Protein AF-A0A5Q0H2G3-F1 (afdb_monomer_lite)

Sequence (150 aa):
MLCAYLRMPYTLPGDPPADNADEPTRTRHDHRVQEREVRLTAQHILTTHLHPGPNPDHPVKTYWPDTDLNLTGATLIDLDLDHCQPHHARFDRATFTVDAYCGGAITQHPVETSNWPTGWRATDDHQPVDGREGTWHRLVEIEVALVDSP

Secondary structure (DSSP, 8-state):
-HHHHHTS------SPPPTT--HHHHHHHHHHHHHHHHHHHHHHHHHHHH---S-TTS--TT--TT--EE-TT-EESSEE-TT---SSEE-TT-EESS-EE-TT-EEES--TT--PPTTEEEEEEEE--TT--S-EEEEEE---------

Foldseek 3Di:
DLLVLQLPDADAQDDQDPPPDDPVVNVVSVVNVVVVVVNVVSLVLVLVQQAQDPDLVRGDPSHDPAAEAANANGAAEARENANGEHAAHAHHNYHYPDDHHQHFYKYFPYDPRRPDPPQKDWDPDWDDRPPDDHTMTGIDGPPPPPPPDD

Organism: Saccharothrix syringae (NCBI:txid103733)

Structure (mmCIF, N/CA/C/O backbone):
data_AF-A0A5Q0H2G3-F1
#
_entry.id   AF-A0A5Q0H2G3-F1
#
loop_
_atom_site.group_PDB
_atom_site.id
_atom_site.type_symbol
_atom_site.label_atom_id
_atom_site.label_alt_id
_atom_site.label_comp_id
_atom_site.label_asym_id
_atom_site.label_entity_id
_atom_site.label_seq_id
_atom_site.pdbx_PDB_ins_code
_atom_site.Cartn_x
_atom_site.Cartn_y
_atom_site.Cartn_z
_atom_site.occupancy
_atom_site.B_iso_or_equiv
_atom_site.auth_seq_id
_atom_site.auth_comp_id
_atom_site.auth_asym_id
_atom_site.auth_atom_id
_atom_site.pdbx_PDB_model_num
ATOM 1 N N . MET A 1 1 ? -8.255 9.643 -3.889 1.00 79.88 1 MET A N 1
ATOM 2 C CA . MET A 1 1 ? -7.435 9.880 -5.106 1.00 79.88 1 MET A CA 1
ATOM 3 C C . MET A 1 1 ? -6.207 8.970 -5.177 1.00 79.88 1 MET A C 1
ATOM 5 O O . MET A 1 1 ? -6.044 8.323 -6.202 1.00 79.88 1 MET A O 1
ATOM 9 N N . LEU A 1 2 ? -5.399 8.840 -4.113 1.00 94.88 2 LEU A N 1
ATOM 10 C CA . LEU A 1 2 ? -4.197 7.978 -4.091 1.00 94.88 2 LEU A CA 1
ATOM 11 C C . LEU A 1 2 ? -4.475 6.516 -4.478 1.00 94.88 2 LEU A C 1
ATOM 13 O O . LEU A 1 2 ? -3.804 5.977 -5.350 1.00 94.88 2 LEU A O 1
ATOM 17 N N . CYS A 1 3 ? -5.537 5.910 -3.940 1.00 96.19 3 CYS A N 1
ATOM 18 C CA . CYS A 1 3 ? -5.933 4.550 -4.315 1.00 96.19 3 CYS A CA 1
ATOM 19 C C . CYS A 1 3 ? -6.233 4.409 -5.818 1.00 96.19 3 CYS A C 1
ATOM 21 O O . CYS A 1 3 ? -5.922 3.393 -6.421 1.00 96.19 3 CYS A O 1
ATOM 23 N N . ALA A 1 4 ? -6.830 5.421 -6.459 1.00 96.50 4 ALA A N 1
ATOM 24 C CA . ALA A 1 4 ? -7.093 5.374 -7.899 1.00 96.50 4 ALA A CA 1
ATOM 25 C C . ALA A 1 4 ? -5.795 5.440 -8.717 1.00 96.50 4 ALA A C 1
ATOM 27 O O . ALA A 1 4 ? -5.666 4.709 -9.693 1.00 96.50 4 ALA A O 1
ATOM 28 N N . TYR A 1 5 ? -4.833 6.259 -8.281 1.00 97.81 5 TYR A N 1
ATOM 29 C CA . TYR A 1 5 ? -3.499 6.321 -8.875 1.00 97.81 5 TYR A CA 1
ATOM 30 C C . TYR A 1 5 ? -2.761 4.979 -8.752 1.00 97.81 5 TYR A C 1
ATOM 32 O O . TYR A 1 5 ? -2.319 4.430 -9.758 1.00 97.81 5 TYR A O 1
ATOM 40 N N . LEU A 1 6 ? -2.727 4.387 -7.553 1.00 97.62 6 LEU A N 1
ATOM 41 C CA . LEU A 1 6 ? -2.053 3.106 -7.297 1.00 97.62 6 LEU A CA 1
ATOM 42 C C . LEU A 1 6 ? -2.665 1.926 -8.072 1.00 97.62 6 LEU A C 1
ATOM 44 O O . LEU A 1 6 ? -1.952 0.978 -8.408 1.00 97.62 6 LEU A O 1
ATOM 48 N N . ARG A 1 7 ? -3.957 2.002 -8.412 1.00 97.12 7 ARG A N 1
ATOM 49 C CA . ARG A 1 7 ? -4.654 1.014 -9.252 1.00 97.12 7 ARG A CA 1
ATOM 50 C C . ARG A 1 7 ? -4.364 1.139 -10.749 1.00 97.12 7 ARG A C 1
ATOM 52 O O . ARG A 1 7 ? -4.794 0.272 -11.508 1.00 97.12 7 ARG A O 1
ATOM 59 N N . MET A 1 8 ? -3.684 2.193 -11.208 1.00 97.25 8 MET A N 1
ATOM 60 C CA . MET A 1 8 ? -3.288 2.267 -12.617 1.00 97.25 8 MET A CA 1
ATOM 61 C C . MET A 1 8 ? -2.294 1.143 -12.956 1.00 97.25 8 MET A C 1
ATOM 63 O O . MET A 1 8 ? -1.503 0.766 -12.087 1.00 97.25 8 MET A O 1
ATOM 67 N N . PRO A 1 9 ? -2.314 0.598 -14.189 1.00 94.88 9 PRO A N 1
ATOM 68 C CA . PRO A 1 9 ? -1.354 -0.415 -14.605 1.00 94.88 9 PRO A CA 1
ATOM 69 C C . PRO A 1 9 ? 0.077 0.069 -14.401 1.00 94.88 9 PRO A C 1
ATOM 71 O O . PRO A 1 9 ? 0.423 1.188 -14.778 1.00 94.88 9 PRO A O 1
ATOM 74 N N . TYR A 1 10 ? 0.908 -0.787 -13.822 1.00 95.81 10 TYR A N 1
ATOM 75 C CA . TYR A 1 10 ? 2.285 -0.453 -13.509 1.00 95.81 10 TYR A CA 1
ATOM 76 C C . TYR A 1 10 ? 3.196 -1.641 -13.778 1.00 95.81 10 TYR A C 1
ATOM 78 O O . TYR A 1 10 ? 2.880 -2.783 -13.449 1.00 95.81 10 TYR A O 1
ATOM 86 N N . THR A 1 11 ? 4.333 -1.356 -14.404 1.00 93.62 11 THR A N 1
ATOM 87 C CA . THR A 1 11 ? 5.400 -2.323 -14.644 1.00 93.62 11 THR A CA 1
ATOM 88 C C . THR A 1 11 ? 6.596 -1.891 -13.820 1.00 93.62 11 THR A C 1
ATOM 90 O O . THR A 1 11 ? 7.095 -0.782 -14.012 1.00 93.62 11 THR A O 1
ATOM 93 N N . LEU A 1 12 ? 7.048 -2.772 -12.930 1.00 92.69 12 LEU A N 1
ATOM 94 C CA . LEU A 1 12 ? 8.251 -2.552 -12.138 1.00 92.69 12 LEU A CA 1
ATOM 95 C C . LEU A 1 12 ? 9.449 -2.223 -13.046 1.00 92.69 12 LEU A C 1
ATOM 97 O O . LEU A 1 12 ? 9.552 -2.781 -14.149 1.00 92.69 12 LEU A O 1
ATOM 101 N N . PRO A 1 13 ? 10.370 -1.346 -12.610 1.00 93.50 13 PRO A N 1
ATOM 102 C CA . PRO A 1 13 ? 11.691 -1.318 -13.211 1.00 93.50 13 PRO A CA 1
ATOM 103 C C . PRO A 1 13 ? 12.323 -2.704 -13.018 1.00 93.50 13 PRO A C 1
ATOM 105 O O . PRO A 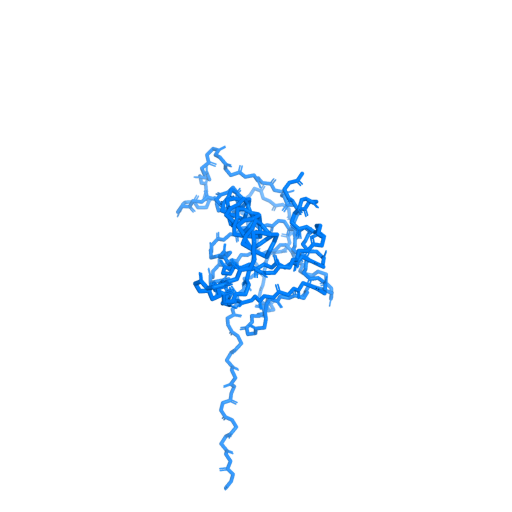1 13 ? 12.239 -3.285 -11.938 1.00 93.50 13 PRO A O 1
ATOM 108 N N . GLY A 1 14 ? 12.865 -3.260 -14.100 1.00 90.56 14 GLY A N 1
ATOM 109 C CA . GLY A 1 14 ? 13.688 -4.465 -14.027 1.00 90.56 14 GLY A CA 1
ATOM 110 C C . GLY A 1 14 ? 15.115 -4.102 -13.633 1.00 90.56 14 GLY A C 1
ATOM 111 O O . GLY A 1 14 ? 15.356 -3.027 -13.085 1.00 90.56 14 GLY A O 1
ATOM 112 N N . ASP A 1 15 ? 16.061 -4.970 -13.974 1.00 93.38 15 ASP A N 1
ATOM 113 C CA . ASP A 1 15 ? 17.476 -4.652 -13.810 1.00 93.38 15 ASP A CA 1
ATOM 114 C C . ASP A 1 15 ? 17.872 -3.417 -14.639 1.00 93.38 15 ASP A C 1
ATOM 116 O O . ASP A 1 15 ? 17.305 -3.189 -15.722 1.00 93.38 15 ASP A O 1
ATOM 120 N N . PRO A 1 16 ? 18.863 -2.637 -14.165 1.00 93.69 16 PRO A N 1
ATOM 121 C CA . PRO A 1 16 ? 19.431 -1.551 -14.940 1.00 93.69 16 PRO A CA 1
ATOM 122 C C . PRO A 1 16 ? 19.840 -2.033 -16.337 1.00 93.69 16 PRO A C 1
ATOM 124 O O . PRO A 1 16 ? 20.401 -3.126 -16.479 1.00 93.69 16 PRO A O 1
ATOM 127 N N . PRO A 1 17 ? 19.576 -1.239 -17.386 1.00 94.62 17 PRO A N 1
ATOM 128 C CA . PRO A 1 17 ? 20.000 -1.595 -18.727 1.00 94.62 17 PRO A CA 1
ATOM 129 C C . PRO A 1 17 ? 21.528 -1.686 -18.780 1.00 94.62 17 PRO A C 1
ATOM 131 O O . PRO A 1 17 ? 22.225 -0.936 -18.099 1.00 94.62 17 PRO A O 1
ATOM 134 N N . ALA A 1 18 ? 22.048 -2.583 -19.619 1.00 94.31 18 ALA A N 1
ATOM 135 C CA . ALA A 1 18 ? 23.487 -2.707 -19.829 1.00 94.31 18 ALA A CA 1
ATOM 136 C C . ALA A 1 18 ? 24.110 -1.372 -20.274 1.00 94.31 18 ALA A C 1
ATOM 138 O O . ALA A 1 18 ? 23.472 -0.570 -20.963 1.00 94.31 18 ALA A O 1
ATOM 139 N N . ASP A 1 19 ? 25.392 -1.168 -19.964 1.00 91.94 19 ASP A N 1
ATOM 140 C CA . ASP A 1 19 ? 26.116 0.069 -20.291 1.00 91.94 19 ASP A CA 1
ATOM 141 C C . ASP A 1 19 ? 26.101 0.411 -2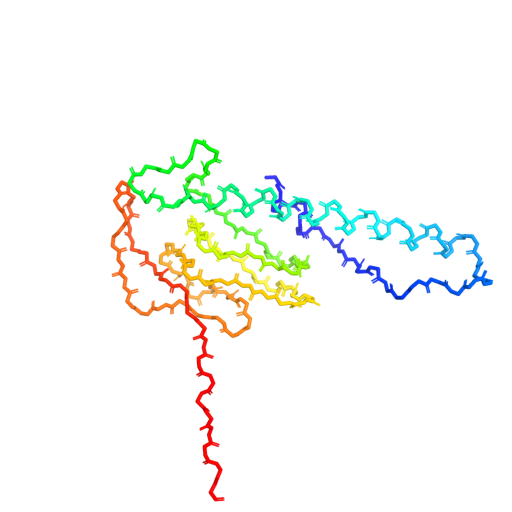1.786 1.00 91.94 19 ASP A C 1
ATOM 143 O O . ASP A 1 19 ? 26.235 1.575 -22.151 1.00 91.94 19 ASP A O 1
ATOM 147 N N . ASN A 1 20 ? 25.901 -0.577 -22.662 1.00 94.62 20 ASN A N 1
ATOM 148 C CA . ASN A 1 20 ? 25.822 -0.418 -24.114 1.00 94.62 20 ASN A CA 1
ATOM 149 C C . ASN A 1 20 ? 24.387 -0.353 -24.670 1.00 94.62 20 ASN A C 1
ATOM 151 O O . ASN A 1 20 ? 24.220 -0.400 -25.889 1.00 94.62 20 ASN A O 1
ATOM 155 N N . ALA A 1 21 ? 23.364 -0.267 -23.815 1.00 94.69 21 ALA A N 1
ATOM 156 C CA . ALA A 1 21 ? 21.976 -0.150 -24.249 1.00 94.69 21 ALA A CA 1
ATOM 157 C C . ALA A 1 21 ? 21.756 1.087 -25.137 1.00 94.69 21 ALA A C 1
ATOM 159 O O . ALA A 1 21 ? 22.505 2.067 -25.089 1.00 94.69 21 ALA A O 1
ATOM 160 N N . ASP A 1 22 ? 20.716 1.049 -25.965 1.00 96.81 22 ASP A N 1
ATOM 161 C CA . ASP A 1 22 ? 20.316 2.220 -26.733 1.00 96.81 22 ASP A CA 1
ATOM 162 C C . ASP A 1 22 ? 19.598 3.252 -25.845 1.00 96.81 22 ASP A C 1
ATOM 164 O O . ASP A 1 22 ? 19.109 2.958 -24.749 1.00 96.81 22 ASP A O 1
ATOM 168 N N . GLU A 1 23 ? 19.555 4.496 -26.317 1.00 96.69 23 GLU A N 1
ATOM 169 C CA . GLU A 1 23 ? 18.948 5.597 -25.567 1.00 96.69 23 GLU A CA 1
ATOM 170 C C . GLU A 1 23 ? 17.458 5.369 -25.247 1.00 96.69 23 GLU A C 1
ATOM 172 O O . GLU A 1 23 ? 17.069 5.552 -24.093 1.00 96.69 23 GLU A O 1
ATOM 177 N N . PRO A 1 24 ? 16.615 4.878 -26.182 1.00 96.94 24 PRO A N 1
ATOM 178 C CA . PRO A 1 24 ? 15.214 4.591 -25.880 1.00 96.94 24 PRO A CA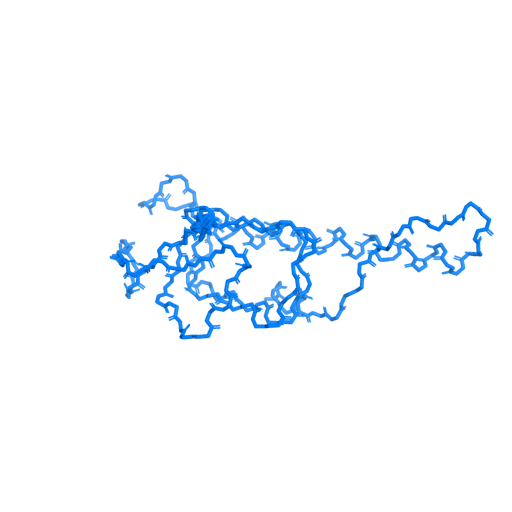 1
ATOM 179 C C . PRO A 1 24 ? 15.015 3.569 -24.752 1.00 96.94 24 PRO A C 1
ATOM 181 O O . PRO A 1 24 ? 14.050 3.686 -23.988 1.00 96.94 24 PRO A O 1
ATOM 184 N N . THR A 1 25 ? 15.897 2.568 -24.632 1.00 95.44 25 THR A N 1
ATOM 185 C CA . THR A 1 25 ? 15.839 1.588 -23.538 1.00 95.44 25 THR A CA 1
ATOM 186 C C . THR A 1 25 ? 16.177 2.237 -22.202 1.00 95.44 25 THR A C 1
ATOM 188 O O . THR A 1 25 ? 15.428 2.037 -21.242 1.00 95.44 25 THR A O 1
ATOM 191 N N . ARG A 1 26 ? 17.236 3.060 -22.144 1.00 95.31 26 ARG A N 1
ATOM 192 C CA . ARG A 1 26 ? 17.602 3.803 -20.925 1.00 95.31 26 ARG A CA 1
ATOM 193 C C . ARG A 1 26 ? 16.491 4.749 -20.488 1.00 95.31 26 ARG A C 1
ATOM 195 O O . ARG A 1 26 ? 16.004 4.630 -19.371 1.00 95.31 26 ARG A O 1
ATOM 202 N N . THR A 1 27 ? 15.982 5.578 -21.400 1.00 96.31 27 THR A N 1
ATOM 203 C CA . THR A 1 27 ? 14.886 6.513 -21.105 1.00 96.31 27 THR A CA 1
ATOM 204 C C . THR A 1 27 ? 13.647 5.789 -20.569 1.00 96.31 27 THR A C 1
ATOM 206 O O . THR A 1 27 ? 13.049 6.214 -19.583 1.00 96.31 27 THR A O 1
ATOM 209 N N . ARG A 1 28 ? 13.254 4.657 -21.175 1.00 95.50 28 ARG A N 1
ATOM 210 C CA . ARG A 1 28 ? 12.107 3.870 -20.689 1.00 95.50 28 ARG A CA 1
ATOM 211 C C . ARG A 1 28 ? 12.349 3.301 -19.293 1.00 95.50 28 ARG A C 1
ATOM 213 O O . ARG A 1 28 ? 11.416 3.275 -18.490 1.00 95.50 28 ARG A O 1
ATOM 220 N N . HIS A 1 29 ? 13.556 2.809 -19.028 1.00 96.00 29 HIS A N 1
ATOM 221 C CA . HIS A 1 29 ? 13.934 2.333 -17.703 1.00 96.00 29 HIS A CA 1
ATOM 222 C C . HIS A 1 29 ? 13.857 3.473 -16.677 1.00 96.00 29 HIS A C 1
ATOM 224 O O . HIS A 1 29 ? 13.185 3.320 -15.659 1.00 96.00 29 HIS A O 1
ATOM 230 N N . ASP A 1 30 ? 14.424 4.637 -16.989 1.00 96.31 30 ASP A N 1
ATOM 231 C CA . ASP A 1 30 ? 14.427 5.802 -16.101 1.00 96.31 30 ASP A CA 1
ATOM 232 C C . ASP A 1 30 ? 13.009 6.281 -15.775 1.00 96.31 30 ASP A C 1
ATOM 234 O O . ASP A 1 30 ? 12.702 6.556 -14.616 1.00 96.31 30 ASP A O 1
ATOM 238 N N . HIS A 1 31 ? 12.096 6.288 -16.752 1.00 96.88 31 HIS A N 1
ATOM 239 C CA . HIS A 1 31 ? 10.683 6.583 -16.495 1.00 96.88 31 HIS A CA 1
ATOM 240 C C . HIS A 1 31 ? 10.025 5.576 -15.541 1.00 96.88 31 HIS A C 1
ATOM 242 O O . HIS A 1 31 ? 9.223 5.973 -14.698 1.00 96.88 31 HIS A O 1
ATOM 248 N N . ARG A 1 32 ? 10.352 4.280 -15.642 1.00 96.56 32 ARG A N 1
ATOM 249 C CA . ARG A 1 32 ? 9.821 3.254 -14.722 1.00 96.56 32 ARG A CA 1
ATOM 250 C C . ARG A 1 32 ? 10.376 3.412 -13.311 1.00 96.56 32 ARG A C 1
ATOM 252 O O . ARG A 1 32 ? 9.628 3.215 -12.355 1.00 96.56 32 ARG A O 1
ATOM 259 N N . VAL A 1 33 ? 11.655 3.774 -13.189 1.00 97.19 33 VAL A N 1
ATOM 260 C CA . VAL A 1 33 ? 12.281 4.101 -11.901 1.00 97.19 33 VAL A CA 1
ATOM 261 C C . VAL A 1 33 ? 11.613 5.331 -11.291 1.00 97.19 33 VAL A C 1
ATOM 263 O O . VAL A 1 33 ? 11.196 5.282 -10.143 1.00 97.19 33 VAL A O 1
ATOM 266 N N . GLN A 1 34 ? 11.406 6.401 -12.059 1.00 97.56 34 GLN A N 1
ATOM 267 C CA . GLN A 1 34 ? 10.720 7.599 -11.563 1.00 97.56 34 GLN A CA 1
ATOM 268 C C . GLN A 1 34 ? 9.283 7.300 -11.111 1.00 97.56 34 GLN A C 1
ATOM 270 O O . GLN A 1 34 ? 8.887 7.701 -10.020 1.00 97.56 34 GLN A O 1
ATOM 275 N N . GLU A 1 35 ? 8.515 6.546 -11.902 1.00 97.88 35 GLU A N 1
ATOM 276 C CA . GLU A 1 35 ? 7.157 6.130 -11.526 1.00 97.88 35 GLU A CA 1
ATOM 277 C C . GLU A 1 35 ? 7.155 5.245 -10.265 1.00 97.88 35 GLU A C 1
ATOM 279 O O . GLU A 1 35 ? 6.251 5.364 -9.438 1.00 97.88 35 GLU A O 1
ATOM 284 N N . ARG A 1 36 ? 8.182 4.399 -10.069 1.00 97.31 36 ARG A N 1
ATOM 285 C CA . ARG A 1 36 ? 8.363 3.632 -8.824 1.00 97.31 36 ARG A CA 1
ATOM 286 C C . ARG A 1 36 ? 8.412 4.554 -7.608 1.00 97.31 36 ARG A C 1
ATOM 288 O O . ARG A 1 36 ? 7.697 4.312 -6.640 1.00 97.31 36 ARG A O 1
ATOM 295 N N . GLU A 1 37 ? 9.214 5.614 -7.670 1.00 97.62 37 GLU A N 1
ATOM 296 C CA . GLU A 1 37 ? 9.390 6.550 -6.552 1.00 97.62 37 GLU A CA 1
ATOM 297 C C . GLU A 1 37 ? 8.108 7.332 -6.237 1.00 97.62 37 GLU A C 1
ATOM 299 O O . GLU A 1 37 ? 7.747 7.517 -5.070 1.00 97.62 37 GLU A O 1
ATOM 304 N N . VAL A 1 38 ? 7.355 7.734 -7.267 1.00 97.75 38 VAL A N 1
ATOM 305 C CA . VAL A 1 38 ? 6.050 8.388 -7.072 1.00 97.75 38 VAL A CA 1
ATOM 306 C C . VAL A 1 38 ? 5.058 7.429 -6.408 1.00 97.75 38 VAL A C 1
ATOM 308 O O . VAL A 1 38 ? 4.329 7.826 -5.496 1.00 97.75 38 VAL A O 1
ATOM 311 N N . ARG A 1 39 ? 5.054 6.150 -6.800 1.00 97.44 39 ARG A N 1
ATOM 312 C CA . ARG A 1 39 ? 4.199 5.123 -6.187 1.00 97.44 39 ARG A CA 1
ATOM 313 C C . ARG A 1 39 ? 4.560 4.822 -4.741 1.00 97.44 39 ARG A C 1
ATOM 315 O O . ARG A 1 39 ? 3.651 4.761 -3.915 1.00 97.44 39 ARG A O 1
ATOM 322 N N . LEU A 1 40 ? 5.848 4.702 -4.425 1.00 97.12 40 LEU A N 1
ATOM 323 C CA . LEU A 1 40 ? 6.319 4.558 -3.045 1.00 97.12 40 LEU A CA 1
ATOM 324 C C . LEU A 1 40 ? 5.884 5.752 -2.192 1.00 97.12 40 LEU A C 1
ATOM 326 O O . LEU A 1 40 ? 5.345 5.574 -1.103 1.00 97.12 40 LEU A O 1
ATOM 330 N N . THR A 1 41 ? 6.005 6.968 -2.728 1.00 97.75 41 THR A N 1
ATOM 331 C CA . THR A 1 41 ? 5.538 8.185 -2.049 1.00 97.75 41 THR A CA 1
ATOM 332 C C . THR A 1 41 ? 4.023 8.160 -1.829 1.00 97.75 41 THR A C 1
ATOM 334 O O . THR A 1 41 ? 3.546 8.482 -0.743 1.00 97.75 41 THR A O 1
ATOM 337 N N . ALA A 1 42 ? 3.244 7.740 -2.830 1.00 97.81 42 ALA A N 1
ATOM 338 C CA . ALA A 1 42 ? 1.793 7.626 -2.711 1.00 97.81 42 ALA A CA 1
ATOM 339 C C . ALA A 1 42 ? 1.370 6.580 -1.664 1.00 97.81 42 ALA A C 1
ATOM 341 O O . ALA A 1 42 ? 0.433 6.841 -0.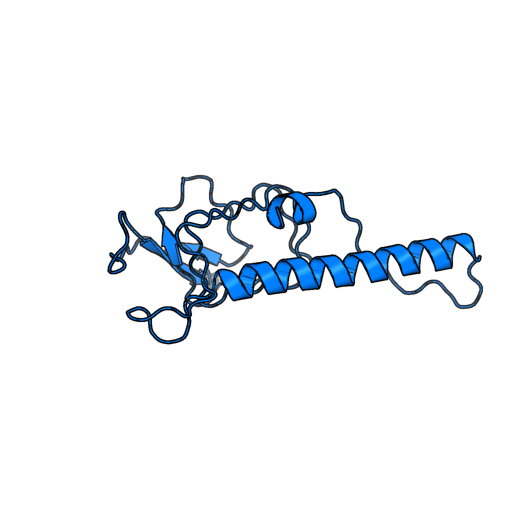907 1.00 97.81 42 ALA A O 1
ATOM 342 N N . GLN A 1 43 ? 2.058 5.433 -1.600 1.00 97.19 43 GLN A N 1
ATOM 343 C CA . GLN A 1 43 ? 1.866 4.441 -0.539 1.00 97.19 43 GLN A CA 1
ATOM 344 C C . GLN A 1 43 ? 2.214 5.026 0.830 1.00 97.19 43 GLN A C 1
ATOM 346 O O . GLN A 1 43 ? 1.400 4.929 1.738 1.00 97.19 43 GLN A O 1
ATOM 351 N N . HIS A 1 44 ? 3.360 5.696 0.964 1.00 96.69 44 HIS A N 1
ATOM 352 C CA . HIS A 1 44 ? 3.802 6.268 2.235 1.00 96.69 44 HIS A CA 1
ATOM 353 C C . HIS A 1 44 ? 2.844 7.340 2.771 1.00 96.69 44 HIS A C 1
ATOM 355 O O . HIS A 1 44 ? 2.526 7.354 3.958 1.00 96.69 44 HIS A O 1
ATOM 361 N N . ILE A 1 45 ? 2.334 8.221 1.900 1.00 97.25 45 ILE A N 1
ATOM 362 C CA . ILE A 1 45 ? 1.306 9.201 2.278 1.00 97.25 45 ILE A CA 1
ATOM 363 C C . ILE A 1 45 ? 0.061 8.464 2.779 1.00 97.25 45 ILE A C 1
ATOM 365 O O . ILE A 1 45 ? -0.477 8.795 3.832 1.00 97.25 45 ILE A O 1
ATOM 369 N N . LEU A 1 46 ? -0.387 7.450 2.037 1.00 96.12 46 LEU A N 1
ATOM 370 C CA . LEU A 1 46 ? -1.576 6.684 2.388 1.00 96.12 46 LEU A CA 1
ATOM 371 C C . LEU A 1 46 ? -1.427 6.000 3.753 1.00 96.12 46 LEU A C 1
ATOM 373 O O . LEU A 1 46 ? -2.306 6.156 4.591 1.00 96.12 46 LEU A O 1
ATOM 377 N N . THR A 1 47 ? -0.321 5.303 4.002 1.00 95.25 47 THR A N 1
ATOM 378 C CA . THR A 1 47 ? -0.097 4.555 5.248 1.00 95.25 47 THR A CA 1
ATOM 379 C C . THR A 1 47 ? 0.117 5.493 6.437 1.00 95.25 47 THR A C 1
ATOM 381 O O . THR A 1 47 ? -0.509 5.314 7.479 1.00 95.25 47 THR A O 1
ATOM 384 N N . THR A 1 48 ? 0.852 6.596 6.250 1.00 95.75 48 THR A N 1
ATOM 385 C CA . THR A 1 48 ? 1.011 7.657 7.265 1.00 95.75 48 THR A CA 1
ATOM 386 C C . THR A 1 48 ? -0.334 8.213 7.727 1.00 95.75 48 THR A C 1
ATOM 388 O O . THR A 1 48 ? -0.545 8.444 8.917 1.00 95.75 48 THR A O 1
ATOM 391 N N . HIS A 1 49 ? -1.259 8.434 6.794 1.00 95.81 49 HIS A N 1
ATOM 392 C CA . HIS A 1 49 ? -2.577 8.970 7.115 1.00 95.81 49 HIS A CA 1
ATOM 393 C C . HIS A 1 49 ? -3.574 7.913 7.599 1.00 95.81 49 HIS A C 1
ATOM 395 O O . HIS A 1 49 ? -4.632 8.282 8.099 1.00 95.81 49 HIS A O 1
ATOM 401 N N . LEU A 1 50 ? -3.251 6.623 7.501 1.00 94.56 50 LEU A N 1
ATOM 402 C CA . LEU A 1 50 ? -4.039 5.533 8.084 1.00 94.56 50 LEU A CA 1
ATOM 403 C C . LEU A 1 50 ? -3.536 5.113 9.467 1.00 94.56 50 LEU A C 1
ATOM 405 O O . LEU A 1 50 ? -4.219 4.357 10.156 1.00 94.56 50 LEU A O 1
ATOM 409 N N . HIS A 1 51 ? -2.381 5.615 9.893 1.00 94.25 51 HIS A N 1
ATOM 410 C CA . HIS A 1 51 ? -1.842 5.379 11.220 1.00 94.25 51 HIS A CA 1
ATOM 411 C C . HIS A 1 51 ? -2.402 6.423 12.216 1.00 94.25 51 HIS A C 1
ATOM 413 O O . HIS A 1 51 ? -2.073 7.610 12.118 1.00 94.25 51 HIS A O 1
ATOM 419 N N . PRO A 1 52 ? -3.215 6.030 13.217 1.00 92.12 52 PRO A N 1
ATOM 420 C CA . PRO A 1 52 ? -3.822 6.962 14.174 1.00 92.12 52 PRO A CA 1
ATOM 421 C C . PRO A 1 52 ? -2.807 7.577 15.145 1.00 92.12 52 PRO A C 1
ATOM 423 O O . PRO A 1 52 ? -3.082 8.604 15.751 1.00 92.12 52 PRO A O 1
ATOM 426 N N . GLY A 1 53 ? -1.623 6.984 15.294 1.00 91.38 53 GLY A N 1
ATOM 427 C CA . GLY A 1 53 ? -0.607 7.397 16.263 1.00 91.38 53 GLY A CA 1
ATOM 428 C C . GLY A 1 53 ? -0.540 6.450 17.464 1.00 91.38 53 GLY A C 1
ATOM 429 O O . GLY A 1 53 ? -1.278 5.471 17.520 1.00 91.38 53 GLY A O 1
ATOM 430 N N . PRO A 1 54 ? 0.354 6.716 18.430 1.00 87.69 54 PRO A N 1
ATOM 431 C CA . PRO A 1 54 ? 0.602 5.807 19.550 1.00 87.69 54 PRO A CA 1
ATOM 432 C C . PRO A 1 54 ? -0.514 5.807 20.605 1.00 87.69 54 PRO A C 1
ATOM 434 O O . PRO A 1 54 ? -0.536 4.923 21.455 1.00 87.69 54 PRO A O 1
ATOM 437 N N . ASN A 1 55 ? -1.409 6.803 20.587 1.00 85.69 55 ASN A N 1
ATOM 438 C CA . ASN A 1 55 ? -2.521 6.912 21.526 1.00 85.69 55 ASN A CA 1
ATOM 439 C C . ASN A 1 55 ? -3.865 6.739 20.790 1.00 85.69 55 ASN A C 1
ATOM 441 O O . ASN A 1 55 ? -4.277 7.669 20.092 1.00 85.69 55 ASN A O 1
ATOM 445 N N . PRO A 1 56 ? -4.556 5.597 20.957 1.00 72.38 56 PRO A N 1
ATOM 446 C CA . PRO A 1 56 ? -5.856 5.343 20.335 1.00 72.38 56 PRO A CA 1
ATOM 447 C C . PRO A 1 56 ? -6.938 6.361 20.724 1.00 72.38 56 PRO A C 1
ATOM 449 O O . PRO A 1 56 ? -7.745 6.737 19.878 1.00 72.38 56 PRO A O 1
ATOM 452 N N . ASP A 1 57 ? -6.910 6.861 21.963 1.00 80.62 57 ASP A N 1
ATOM 453 C CA . ASP A 1 57 ? -7.907 7.809 22.488 1.00 80.62 57 ASP A CA 1
ATOM 454 C C . ASP A 1 57 ? -7.671 9.240 21.986 1.00 80.62 57 ASP A C 1
ATOM 456 O O . ASP A 1 57 ? -8.525 10.123 22.105 1.00 80.62 57 ASP A O 1
ATOM 460 N N . HIS A 1 58 ? -6.476 9.499 21.453 1.00 86.12 58 HIS A N 1
ATOM 461 C CA . HIS A 1 58 ? -6.082 10.810 20.964 1.00 86.12 58 HIS A CA 1
ATOM 462 C C . HIS A 1 58 ? -5.302 10.687 19.653 1.00 86.12 58 HIS A C 1
ATOM 464 O O . HIS A 1 58 ? -4.080 10.888 19.637 1.00 86.12 58 HIS A O 1
ATOM 470 N N . PRO A 1 59 ? -5.995 10.349 18.549 1.00 89.69 59 PRO A N 1
ATOM 471 C CA . PRO A 1 59 ? -5.339 10.172 17.272 1.00 89.69 59 PRO A CA 1
ATOM 472 C C . PRO A 1 59 ? -4.684 11.471 16.791 1.00 89.69 59 PRO A C 1
ATOM 474 O O . PRO A 1 59 ? -5.136 12.586 17.075 1.00 89.69 59 PRO A O 1
ATOM 477 N N . VAL A 1 60 ? -3.607 11.330 16.024 1.00 92.94 60 VAL A N 1
ATOM 478 C CA . VAL A 1 60 ? -2.895 12.460 15.426 1.00 92.94 60 VAL A CA 1
ATOM 479 C C . VAL A 1 60 ? -3.797 13.201 14.442 1.00 92.94 60 VAL A C 1
ATOM 481 O O . VAL A 1 60 ? -4.584 12.605 13.716 1.00 92.94 60 VAL A O 1
ATOM 484 N N . LYS A 1 61 ? -3.650 14.526 14.356 1.00 93.38 61 LYS A N 1
ATOM 485 C CA . LYS A 1 61 ? -4.508 15.378 13.505 1.00 93.38 61 LYS A CA 1
ATOM 486 C C . LYS A 1 61 ? -4.457 15.040 12.014 1.00 93.38 61 LYS A C 1
ATOM 488 O O . LYS A 1 61 ? -5.354 15.421 11.273 1.00 93.38 61 LYS A O 1
ATOM 493 N N . THR A 1 62 ? -3.378 14.408 11.567 1.00 94.06 62 THR A N 1
ATOM 494 C CA . THR A 1 62 ? -3.191 13.994 10.176 1.00 94.06 62 THR A CA 1
ATOM 495 C C . THR A 1 62 ? -3.902 12.688 9.857 1.00 94.06 62 THR A C 1
ATOM 497 O O . THR A 1 62 ? -4.028 12.370 8.684 1.00 94.06 62 THR A O 1
ATOM 500 N N . TYR A 1 63 ? -4.362 11.936 10.852 1.00 93.94 63 TYR A N 1
ATOM 501 C CA . TYR A 1 63 ? -5.070 10.687 10.635 1.00 93.94 63 TYR A CA 1
ATOM 502 C C . TYR A 1 63 ? -6.378 10.914 9.865 1.00 93.94 63 TYR A C 1
ATOM 504 O O . TYR A 1 63 ? -7.114 11.863 10.141 1.00 93.94 63 TYR A O 1
ATOM 512 N N . TRP A 1 64 ? -6.658 10.053 8.889 1.00 93.69 64 TRP A N 1
ATOM 513 C CA . TRP A 1 64 ? -7.872 10.078 8.080 1.00 93.69 64 TRP A CA 1
ATOM 514 C C . TRP A 1 64 ? -8.842 8.998 8.581 1.00 93.69 64 TRP A C 1
ATOM 516 O O . TRP A 1 64 ? -8.785 7.857 8.112 1.00 93.69 64 TRP A O 1
ATOM 526 N N . PRO A 1 65 ? -9.733 9.321 9.541 1.00 89.50 65 PRO A N 1
ATOM 527 C CA . PRO A 1 65 ? -10.728 8.367 10.016 1.00 89.50 65 PRO A CA 1
ATOM 528 C C . PRO A 1 65 ? -11.677 7.948 8.887 1.00 89.50 65 PRO A C 1
ATOM 530 O O . PRO A 1 65 ? -11.827 8.661 7.895 1.00 89.50 65 PRO A O 1
ATOM 533 N N . ASP A 1 66 ? -12.291 6.775 9.045 1.00 88.00 66 ASP A N 1
ATOM 534 C CA . ASP A 1 66 ? -13.337 6.253 8.153 1.00 88.00 66 ASP A CA 1
ATOM 535 C C . ASP A 1 66 ? -12.916 6.161 6.672 1.00 88.00 66 ASP A C 1
ATOM 537 O O . ASP A 1 66 ? -13.714 6.310 5.747 1.00 88.00 66 ASP A O 1
ATOM 541 N N . THR A 1 67 ? -11.621 5.920 6.437 1.00 90.38 67 THR A N 1
ATOM 542 C CA . THR A 1 67 ? -11.049 5.837 5.090 1.00 90.38 67 THR A CA 1
ATOM 543 C C . THR A 1 67 ? -11.059 4.408 4.567 1.00 90.38 67 THR A C 1
ATOM 545 O O . THR A 1 67 ? -10.382 3.531 5.106 1.00 90.38 67 THR A O 1
ATOM 548 N N . ASP A 1 68 ? -11.761 4.198 3.453 1.00 90.00 68 ASP A N 1
ATOM 549 C CA . ASP A 1 68 ? -11.752 2.936 2.716 1.00 90.00 68 ASP A CA 1
ATOM 550 C C . ASP A 1 68 ? -10.536 2.825 1.779 1.00 90.00 68 ASP A C 1
ATOM 552 O O . ASP A 1 68 ? -10.313 3.628 0.861 1.00 90.00 68 ASP A O 1
ATOM 556 N N . LEU A 1 69 ? -9.776 1.753 1.961 1.00 91.06 69 LEU A N 1
ATOM 557 C CA . LEU A 1 69 ? -8.620 1.383 1.166 1.00 91.06 69 LEU A CA 1
ATOM 558 C C . LEU A 1 69 ? -9.029 0.413 0.047 1.00 91.06 69 LEU A C 1
ATOM 560 O O . LEU A 1 69 ? -9.079 -0.799 0.234 1.00 91.06 69 LEU A O 1
ATOM 564 N N . ASN A 1 70 ? -9.287 0.932 -1.154 1.00 92.19 70 ASN A N 1
ATOM 565 C CA . ASN A 1 70 ? -9.500 0.097 -2.341 1.00 92.19 70 ASN A CA 1
ATOM 566 C C . ASN A 1 70 ? -8.266 0.081 -3.255 1.00 92.19 70 ASN A C 1
ATOM 568 O O . ASN A 1 70 ? -8.116 0.945 -4.124 1.00 92.19 70 ASN A O 1
ATOM 572 N N . LEU A 1 71 ? -7.429 -0.943 -3.094 1.00 94.31 71 LEU A N 1
ATOM 573 C CA . LEU A 1 71 ? -6.220 -1.196 -3.883 1.00 94.31 71 LEU A CA 1
ATOM 574 C C . LEU A 1 71 ? -6.379 -2.412 -4.813 1.00 94.31 71 LEU A C 1
ATOM 576 O O . LEU A 1 71 ? -5.408 -3.068 -5.177 1.00 94.31 71 LEU A O 1
ATOM 580 N N . THR A 1 72 ? -7.613 -2.686 -5.244 1.00 92.88 72 THR A N 1
ATOM 581 C CA . THR A 1 72 ? -7.932 -3.737 -6.224 1.00 92.88 72 THR A CA 1
ATOM 582 C C . THR A 1 72 ? -7.081 -3.603 -7.489 1.00 92.88 72 THR A C 1
ATOM 584 O O . THR A 1 72 ? -7.167 -2.589 -8.185 1.00 92.88 72 THR A O 1
ATOM 587 N N . GLY A 1 73 ? -6.320 -4.641 -7.835 1.00 93.56 73 GLY A N 1
ATOM 588 C CA . GLY A 1 73 ? -5.471 -4.674 -9.028 1.00 93.56 73 GLY A CA 1
ATOM 589 C C . GLY A 1 73 ? -4.198 -3.828 -8.940 1.00 93.56 73 GLY A C 1
ATOM 590 O O . GLY A 1 73 ? -3.525 -3.664 -9.954 1.00 93.56 73 GLY A O 1
ATOM 591 N N . ALA A 1 74 ? -3.880 -3.257 -7.775 1.00 96.25 74 ALA A N 1
ATOM 592 C CA . ALA A 1 74 ? -2.678 -2.452 -7.603 1.00 96.25 74 ALA A CA 1
ATOM 593 C C . ALA A 1 74 ? -1.421 -3.330 -7.508 1.00 96.25 74 ALA A C 1
ATOM 595 O O . ALA A 1 74 ? -1.434 -4.386 -6.879 1.00 96.25 74 ALA A O 1
ATOM 596 N N . THR A 1 75 ? -0.318 -2.852 -8.079 1.00 95.88 75 THR A N 1
ATOM 597 C CA . THR A 1 75 ? 1.025 -3.368 -7.788 1.00 95.88 75 THR A CA 1
ATOM 598 C C . THR A 1 75 ? 1.600 -2.558 -6.632 1.00 95.88 75 THR A C 1
ATOM 600 O O . THR A 1 75 ? 1.801 -1.348 -6.782 1.00 95.88 75 THR A O 1
ATOM 603 N N . LEU A 1 76 ? 1.815 -3.216 -5.495 1.00 95.44 76 LEU A N 1
ATOM 604 C CA . LEU A 1 76 ? 2.230 -2.622 -4.229 1.00 95.44 76 LEU A CA 1
ATOM 605 C C . LEU A 1 76 ? 3.640 -3.099 -3.875 1.00 95.44 76 LEU A C 1
ATOM 607 O O . LEU A 1 76 ? 3.951 -4.289 -3.970 1.00 95.44 76 LEU A O 1
ATOM 611 N N . ILE A 1 77 ? 4.491 -2.152 -3.498 1.00 94.69 77 ILE A N 1
ATOM 612 C CA . ILE A 1 77 ? 5.922 -2.375 -3.277 1.00 94.69 77 ILE A CA 1
ATOM 613 C C . ILE A 1 77 ? 6.204 -2.142 -1.802 1.00 94.69 77 ILE A C 1
ATOM 615 O O . ILE A 1 77 ? 6.069 -1.002 -1.375 1.00 94.69 77 ILE A O 1
ATOM 619 N N . ASP A 1 78 ? 6.603 -3.175 -1.059 1.00 91.69 78 ASP A N 1
ATOM 620 C CA . ASP A 1 78 ? 6.971 -3.037 0.359 1.00 91.69 78 ASP A CA 1
ATOM 621 C C . ASP A 1 78 ? 5.865 -2.333 1.173 1.00 91.69 78 ASP A C 1
ATOM 623 O O . ASP A 1 78 ? 6.028 -1.228 1.692 1.00 91.69 78 ASP A O 1
ATOM 627 N N . LEU A 1 79 ? 4.652 -2.899 1.133 1.00 93.56 79 LEU A N 1
ATOM 628 C CA . LEU A 1 79 ? 3.484 -2.245 1.722 1.00 93.56 79 LEU A CA 1
ATOM 629 C C . LEU A 1 79 ? 3.514 -2.386 3.243 1.00 93.56 79 LEU A C 1
ATOM 631 O O . LEU A 1 79 ? 3.316 -3.478 3.765 1.00 93.56 79 LEU A O 1
ATOM 635 N N . ASP A 1 80 ? 3.635 -1.261 3.933 1.00 92.88 80 ASP A N 1
ATOM 636 C CA . ASP A 1 80 ? 3.581 -1.198 5.390 1.00 92.88 80 ASP A CA 1
ATOM 637 C C . ASP A 1 80 ? 2.223 -0.666 5.873 1.00 92.88 80 ASP A C 1
ATOM 639 O O . ASP A 1 80 ? 1.903 0.512 5.708 1.00 92.88 80 ASP A O 1
ATOM 643 N N . LEU A 1 81 ? 1.407 -1.550 6.443 1.00 93.12 81 LEU A N 1
ATOM 644 C CA . LEU A 1 81 ? 0.156 -1.226 7.127 1.00 93.12 81 LEU A CA 1
ATOM 645 C C . LEU A 1 81 ? 0.257 -1.458 8.638 1.00 93.12 81 LEU A C 1
ATOM 647 O O . LEU A 1 81 ? -0.783 -1.529 9.299 1.00 93.12 81 LEU A O 1
ATOM 651 N N . ASP A 1 82 ? 1.461 -1.573 9.202 1.00 92.00 82 ASP A N 1
ATOM 652 C CA . ASP A 1 82 ? 1.628 -1.776 10.637 1.00 92.00 82 ASP A CA 1
ATOM 653 C C . ASP A 1 82 ? 0.914 -0.671 11.412 1.00 92.00 82 ASP A C 1
ATOM 655 O O . ASP A 1 82 ? 0.982 0.521 11.092 1.00 92.00 82 ASP A O 1
ATOM 659 N N . HIS A 1 83 ? 0.143 -1.101 12.411 1.00 91.62 83 HIS A N 1
ATOM 660 C CA . HIS A 1 83 ? -0.672 -0.238 13.265 1.00 91.62 83 HIS A CA 1
ATOM 661 C C . HIS A 1 83 ? -1.655 0.691 12.522 1.00 91.62 83 HIS A C 1
ATOM 663 O O . HIS A 1 83 ? -2.245 1.589 13.131 1.00 91.62 83 HIS A O 1
ATOM 669 N N . CYS A 1 84 ? -1.884 0.472 11.224 1.00 93.00 84 CYS A N 1
ATOM 670 C CA . CYS A 1 84 ? -2.853 1.229 10.449 1.00 93.00 84 CYS A CA 1
ATOM 671 C C . CYS A 1 84 ? -4.283 0.794 10.774 1.00 93.00 84 CYS A C 1
ATOM 673 O O . CYS A 1 84 ? -4.557 -0.337 11.186 1.00 93.00 84 CYS A O 1
ATOM 675 N N . GLN A 1 85 ? -5.211 1.720 10.556 1.00 91.62 85 GLN A N 1
ATOM 676 C CA . GLN A 1 85 ? -6.621 1.552 10.882 1.00 91.62 85 GLN A CA 1
ATOM 677 C C . GLN A 1 85 ? -7.539 1.987 9.728 1.00 91.62 85 GLN A C 1
ATOM 679 O O . GLN A 1 85 ? -8.342 2.915 9.889 1.00 91.62 85 GLN A O 1
ATOM 684 N N . PRO A 1 86 ? -7.432 1.361 8.538 1.00 90.62 86 PRO A N 1
ATOM 685 C CA . PRO A 1 86 ? -8.399 1.594 7.476 1.00 90.62 86 PRO A CA 1
ATOM 686 C C . PRO A 1 86 ? -9.791 1.151 7.927 1.00 90.62 86 PRO A C 1
ATOM 688 O O . PRO A 1 86 ? -9.938 0.185 8.675 1.00 90.62 86 PRO A O 1
ATOM 691 N N . HIS A 1 87 ? -10.815 1.834 7.429 1.00 88.75 87 HIS A N 1
ATOM 692 C CA . HIS A 1 87 ? -12.199 1.440 7.661 1.00 88.75 87 HIS A CA 1
ATOM 693 C C . HIS A 1 87 ? -12.456 0.079 7.003 1.00 88.75 87 HIS A C 1
ATOM 695 O O . HIS A 1 87 ? -12.454 -0.945 7.686 1.00 88.75 87 HIS A O 1
ATOM 701 N N . HIS A 1 88 ? -12.478 0.037 5.670 1.00 85.69 88 HIS A N 1
ATOM 702 C CA . HIS A 1 88 ? -12.371 -1.205 4.906 1.00 85.69 88 HIS A CA 1
ATOM 703 C C . HIS A 1 88 ? -11.068 -1.283 4.118 1.00 85.69 88 HIS A C 1
ATOM 705 O O . HIS A 1 88 ? -10.563 -0.269 3.640 1.00 85.69 88 HIS A O 1
ATOM 711 N N . ALA A 1 89 ? -10.572 -2.498 3.885 1.00 87.44 89 ALA A N 1
ATOM 712 C CA . ALA A 1 89 ? -9.451 -2.741 2.986 1.00 87.44 89 ALA A CA 1
ATOM 713 C C . ALA A 1 89 ? -9.761 -3.832 1.953 1.00 87.44 89 ALA A C 1
ATOM 715 O O . ALA A 1 89 ? -10.294 -4.898 2.274 1.00 87.44 89 ALA A O 1
ATOM 716 N N . ARG A 1 90 ? -9.419 -3.550 0.691 1.00 88.94 90 ARG A N 1
ATOM 717 C CA . ARG A 1 90 ? -9.595 -4.445 -0.458 1.00 88.94 90 ARG A CA 1
ATOM 718 C C . ARG A 1 90 ? -8.332 -4.491 -1.304 1.00 88.94 90 ARG A C 1
ATOM 720 O O . ARG A 1 90 ? -7.925 -3.469 -1.860 1.00 88.94 90 ARG A O 1
ATOM 727 N N . PHE A 1 91 ? -7.799 -5.694 -1.486 1.00 89.69 91 PHE A N 1
ATOM 728 C CA . PHE A 1 91 ? -6.636 -5.963 -2.337 1.00 89.69 91 PHE A CA 1
ATOM 729 C C . PHE A 1 91 ? -6.934 -7.030 -3.395 1.00 89.69 91 PHE A C 1
ATOM 731 O O . PHE A 1 91 ? -6.051 -7.763 -3.826 1.00 89.69 91 PHE A O 1
ATOM 738 N N . ASP A 1 92 ? -8.191 -7.129 -3.834 1.00 88.31 92 ASP A N 1
ATOM 739 C CA . ASP A 1 92 ? -8.605 -8.055 -4.888 1.00 88.31 92 ASP A CA 1
ATOM 740 C C . ASP A 1 92 ? -7.670 -7.949 -6.107 1.00 88.31 92 ASP A C 1
ATOM 742 O O . ASP A 1 92 ? -7.571 -6.892 -6.731 1.00 88.31 92 ASP A O 1
ATOM 746 N N . ARG A 1 93 ? -6.982 -9.041 -6.468 1.00 89.50 93 ARG A N 1
ATOM 747 C CA . ARG A 1 93 ? -6.004 -9.082 -7.578 1.00 89.50 93 ARG A CA 1
ATOM 748 C C . ARG A 1 93 ? -4.831 -8.094 -7.445 1.00 89.50 93 ARG A C 1
ATOM 750 O O . ARG A 1 93 ? -4.205 -7.773 -8.454 1.00 89.50 93 ARG A O 1
ATOM 757 N N . ALA A 1 94 ? -4.548 -7.577 -6.252 1.00 92.25 94 ALA A N 1
ATOM 758 C CA . ALA A 1 94 ? -3.327 -6.818 -6.017 1.00 92.25 94 ALA A CA 1
ATOM 759 C C . ALA A 1 94 ? -2.102 -7.740 -6.111 1.00 92.25 94 ALA A C 1
ATOM 761 O O . ALA A 1 94 ? -2.184 -8.938 -5.845 1.00 92.25 94 ALA A O 1
ATOM 762 N N . THR A 1 95 ? -0.966 -7.175 -6.505 1.00 91.88 95 THR A N 1
ATOM 763 C CA . THR A 1 95 ? 0.327 -7.865 -6.536 1.00 91.88 95 THR A CA 1
ATOM 764 C C . THR A 1 95 ? 1.253 -7.207 -5.528 1.00 91.88 95 THR A C 1
ATOM 766 O O . THR A 1 95 ? 1.486 -6.004 -5.620 1.00 91.88 95 THR A O 1
ATOM 769 N N . PHE A 1 96 ? 1.800 -7.993 -4.605 1.00 91.44 96 PHE A N 1
ATOM 770 C CA . PHE A 1 96 ? 2.820 -7.561 -3.650 1.00 91.44 96 PHE A CA 1
ATOM 771 C C . PHE A 1 96 ? 4.182 -8.009 -4.179 1.00 91.44 96 PHE A C 1
ATOM 773 O O . PHE A 1 96 ? 4.372 -9.192 -4.454 1.00 91.44 96 PHE A O 1
ATOM 780 N N . THR A 1 97 ? 5.091 -7.065 -4.425 1.00 89.44 97 THR A N 1
ATOM 781 C CA . THR A 1 97 ? 6.354 -7.352 -5.137 1.00 89.44 97 THR A CA 1
ATOM 782 C C . THR A 1 97 ? 7.566 -7.501 -4.219 1.00 89.44 97 THR A C 1
ATOM 784 O O . THR A 1 97 ? 8.650 -7.817 -4.699 1.00 89.44 97 THR A O 1
ATOM 787 N N . VAL A 1 98 ? 7.386 -7.236 -2.926 1.00 85.62 98 VAL A N 1
ATOM 788 C CA . VAL A 1 98 ? 8.340 -7.467 -1.828 1.00 85.62 98 VAL A CA 1
ATOM 789 C C . VAL A 1 98 ? 7.495 -7.982 -0.651 1.00 85.62 98 VAL A C 1
ATOM 791 O O . VAL A 1 98 ? 6.509 -8.686 -0.883 1.00 85.62 98 VAL A O 1
ATOM 794 N N . ASP A 1 99 ? 7.815 -7.590 0.574 1.00 84.94 99 ASP A N 1
ATOM 795 C CA . ASP A 1 99 ? 7.052 -7.925 1.758 1.00 84.94 99 ASP A CA 1
ATOM 796 C C . ASP A 1 99 ? 5.833 -7.009 1.911 1.00 84.94 99 ASP A C 1
ATOM 798 O O . ASP A 1 99 ? 5.691 -5.956 1.273 1.00 84.94 99 ASP A O 1
ATOM 802 N N . ALA A 1 100 ? 4.909 -7.461 2.747 1.00 87.00 100 ALA A N 1
ATOM 803 C CA . ALA A 1 100 ? 3.803 -6.661 3.224 1.00 87.00 100 ALA A CA 1
ATOM 804 C C . ALA A 1 100 ? 3.656 -6.892 4.726 1.00 87.00 100 ALA A C 1
ATOM 806 O O . ALA A 1 100 ? 3.625 -8.037 5.185 1.00 87.00 100 ALA A O 1
ATOM 807 N N . TYR A 1 101 ? 3.543 -5.798 5.466 1.00 88.94 101 TYR A N 1
ATOM 808 C CA . TYR A 1 101 ? 3.486 -5.788 6.921 1.00 88.94 101 TYR A CA 1
ATOM 809 C C . TYR A 1 101 ? 2.114 -5.279 7.358 1.00 88.94 101 TYR A C 1
ATOM 811 O O . TYR A 1 101 ? 1.573 -4.338 6.775 1.00 88.94 101 TYR A O 1
ATOM 819 N N . CYS A 1 102 ? 1.484 -5.977 8.300 1.00 88.00 102 CYS A N 1
ATOM 820 C CA . CYS A 1 102 ? 0.151 -5.658 8.819 1.00 88.00 102 CYS A CA 1
ATOM 821 C C . CYS A 1 102 ? 0.072 -5.861 10.348 1.00 88.00 102 CYS A C 1
ATOM 823 O O . CYS A 1 102 ? -1.009 -6.035 10.917 1.00 88.00 102 CYS A O 1
ATOM 825 N N . GLY A 1 103 ? 1.217 -5.859 11.028 1.00 87.00 103 GLY A N 1
ATOM 826 C CA . GLY A 1 103 ? 1.372 -6.074 12.456 1.00 87.00 103 GLY A CA 1
ATOM 827 C C . GLY A 1 103 ? 0.572 -5.065 13.267 1.00 87.00 103 GLY A C 1
ATOM 828 O O . GLY A 1 103 ? 0.763 -3.854 13.183 1.00 87.00 103 GLY A O 1
ATOM 829 N N . GLY A 1 104 ? -0.376 -5.566 14.059 1.00 85.25 104 GLY A N 1
ATOM 830 C CA . GLY A 1 104 ? -1.211 -4.716 14.907 1.00 85.25 104 GLY A CA 1
ATOM 831 C C . GLY A 1 104 ? -2.166 -3.793 14.145 1.00 85.25 104 GLY A C 1
ATOM 832 O O . GLY A 1 104 ? -2.815 -2.966 14.786 1.00 85.25 104 GLY A O 1
ATOM 833 N N . ALA A 1 105 ? -2.281 -3.935 12.821 1.00 88.69 105 ALA A N 1
ATOM 834 C CA . ALA A 1 105 ? -3.306 -3.266 12.038 1.00 88.69 105 ALA A CA 1
ATOM 835 C C . ALA A 1 105 ? -4.696 -3.748 12.471 1.00 88.69 105 ALA A C 1
ATOM 837 O O . ALA A 1 105 ? -4.869 -4.910 12.858 1.00 88.69 105 ALA A O 1
ATOM 838 N N . ILE A 1 106 ? -5.696 -2.871 12.388 1.00 88.06 106 ILE A N 1
ATOM 839 C CA . ILE A 1 106 ? -7.099 -3.241 12.608 1.00 88.06 106 ILE A CA 1
ATOM 840 C C . ILE A 1 106 ? -7.978 -2.727 11.467 1.00 88.06 106 ILE A C 1
ATOM 842 O O . ILE A 1 106 ? -7.716 -1.678 10.888 1.00 88.06 106 ILE A O 1
ATOM 846 N N . THR A 1 107 ? -9.040 -3.458 11.146 1.00 85.88 107 THR A N 1
ATOM 847 C CA . THR A 1 107 ? -10.003 -3.096 10.094 1.00 85.88 107 THR A CA 1
ATOM 848 C C . THR A 1 107 ? -11.422 -3.380 10.567 1.00 85.88 107 THR A C 1
ATOM 850 O O . THR A 1 107 ? -11.641 -4.290 11.373 1.00 85.88 107 THR A O 1
ATOM 853 N N . GLN A 1 108 ? -12.392 -2.601 10.098 1.00 82.62 108 GLN A N 1
ATOM 854 C CA . GLN A 1 108 ? -13.790 -2.877 10.387 1.00 82.62 108 GLN A CA 1
ATOM 855 C C . GLN A 1 108 ? -14.232 -4.135 9.626 1.00 82.62 108 GLN A C 1
ATOM 857 O O . GLN A 1 108 ? -13.847 -4.314 8.469 1.00 82.62 108 GLN A O 1
ATOM 862 N N . HIS A 1 109 ? -14.985 -4.996 10.325 1.00 68.00 109 HIS A N 1
ATOM 863 C CA . HIS A 1 109 ? -15.518 -6.306 9.940 1.00 68.00 109 HIS A CA 1
ATOM 864 C C . HIS A 1 109 ? -15.211 -6.665 8.484 1.00 68.00 109 HIS A C 1
ATOM 866 O O . HIS A 1 109 ? -15.906 -6.177 7.586 1.00 68.00 109 HIS A O 1
ATOM 872 N N . PRO A 1 110 ? -14.186 -7.498 8.220 1.00 59.62 110 PRO A N 1
ATOM 873 C CA . PRO A 1 110 ? -13.831 -7.828 6.853 1.00 59.62 110 PRO A CA 1
ATOM 874 C C . PRO A 1 110 ? -15.069 -8.407 6.167 1.00 59.62 110 PRO A C 1
ATOM 876 O O . PRO A 1 110 ? -15.695 -9.348 6.658 1.00 59.62 110 PRO A O 1
ATOM 879 N N . VAL A 1 111 ? -15.463 -7.809 5.045 1.00 54.62 111 VAL A N 1
ATOM 880 C CA . VAL A 1 111 ? -16.353 -8.488 4.101 1.00 54.62 111 VAL A CA 1
ATOM 881 C C . VAL A 1 111 ? -15.653 -9.782 3.682 1.00 54.62 111 VAL A C 1
ATOM 883 O O . VAL A 1 111 ? -14.428 -9.793 3.573 1.00 54.62 111 VAL A O 1
ATOM 886 N N . GLU A 1 112 ? -16.397 -10.866 3.433 1.00 52.88 112 GLU A N 1
ATOM 887 C CA . GLU A 1 112 ? -15.874 -12.220 3.123 1.00 52.88 112 GLU A CA 1
ATOM 888 C C . GLU A 1 112 ? -14.803 -12.264 2.003 1.00 52.88 112 GLU A C 1
ATOM 890 O O . GLU A 1 112 ? -14.141 -13.276 1.800 1.00 52.88 112 GLU A O 1
ATOM 895 N N . THR A 1 113 ? -14.607 -11.160 1.276 1.00 52.59 113 THR A N 1
ATOM 896 C CA . THR A 1 113 ? -13.648 -10.970 0.185 1.00 52.59 113 THR A CA 1
ATOM 897 C C . THR A 1 113 ? -12.419 -10.118 0.540 1.00 52.59 113 THR A C 1
ATOM 899 O O . THR A 1 113 ? -11.718 -9.678 -0.372 1.00 52.59 113 THR A O 1
ATOM 902 N N . SER A 1 114 ? -12.156 -9.790 1.810 1.00 62.34 114 SER A N 1
ATOM 903 C CA . SER A 1 114 ? -10.937 -9.057 2.189 1.00 62.34 114 SER A CA 1
ATOM 904 C C . SER A 1 114 ? -9.701 -9.937 1.969 1.00 62.34 114 SER A C 1
ATOM 906 O O . SER A 1 114 ? -9.275 -10.691 2.838 1.00 62.34 114 SER A O 1
ATOM 908 N N . ASN A 1 115 ? -9.140 -9.839 0.765 1.00 70.56 115 ASN A N 1
ATOM 909 C CA . ASN A 1 115 ? -7.912 -10.507 0.354 1.00 70.56 115 ASN A CA 1
ATOM 910 C C . ASN A 1 115 ? -6.712 -9.796 0.986 1.00 70.56 115 ASN A C 1
ATOM 912 O O . ASN A 1 115 ? -6.173 -8.869 0.395 1.00 70.56 115 ASN A O 1
ATOM 916 N N . TRP A 1 116 ? -6.334 -10.172 2.203 1.00 79.50 116 TRP A N 1
ATOM 917 C CA . TRP A 1 116 ? -5.125 -9.664 2.856 1.00 79.50 116 TRP A CA 1
ATOM 918 C C . TRP A 1 116 ? -3.855 -10.134 2.131 1.00 79.50 116 TRP A C 1
ATOM 920 O O . TRP A 1 116 ? -3.913 -11.117 1.384 1.00 79.50 116 TRP A O 1
ATOM 930 N N . PRO A 1 117 ? -2.709 -9.448 2.317 1.00 81.50 117 PRO A N 1
ATOM 931 C CA . PRO A 1 117 ? -1.437 -9.952 1.817 1.00 81.50 117 PRO A CA 1
ATOM 932 C C . PRO A 1 117 ? -1.192 -11.389 2.301 1.00 81.50 117 PRO A C 1
ATOM 934 O O . PRO A 1 117 ? -1.586 -11.752 3.412 1.00 81.50 117 PRO A O 1
ATOM 937 N N . THR A 1 118 ? -0.549 -12.215 1.472 1.00 82.06 118 THR A N 1
ATOM 938 C CA . THR A 1 118 ? -0.208 -13.598 1.837 1.00 82.06 118 THR A CA 1
ATOM 939 C C . THR A 1 118 ? 0.514 -13.628 3.183 1.00 82.06 118 THR A C 1
ATOM 941 O O . THR A 1 118 ? 1.426 -12.839 3.407 1.00 82.06 118 THR A O 1
ATOM 944 N N . GLY A 1 119 ? 0.111 -14.543 4.067 1.00 83.50 119 GLY A N 1
ATOM 945 C CA . GLY A 1 119 ? 0.673 -14.642 5.415 1.00 83.50 119 GLY A CA 1
ATOM 946 C C . GLY A 1 119 ? -0.045 -13.789 6.459 1.00 83.50 119 GLY A C 1
ATOM 947 O O . GLY A 1 119 ? 0.313 -13.879 7.621 1.00 83.50 119 GLY A O 1
ATOM 948 N N . TRP A 1 120 ? -1.091 -13.038 6.103 1.00 86.44 120 TRP A N 1
ATOM 949 C CA . TRP A 1 120 ? -1.886 -12.260 7.057 1.00 86.44 120 TRP A CA 1
ATOM 950 C C . TRP A 1 120 ? -3.366 -12.635 7.009 1.00 86.44 120 TRP A C 1
ATOM 952 O O . TRP A 1 120 ? -3.926 -12.907 5.946 1.00 86.44 120 TRP A O 1
ATOM 962 N N . ARG A 1 121 ? -4.028 -12.620 8.170 1.00 84.62 121 ARG A N 1
ATOM 963 C CA . ARG A 1 121 ? -5.488 -12.762 8.275 1.00 84.62 121 ARG A CA 1
ATOM 964 C C . ARG A 1 121 ? -6.062 -11.865 9.362 1.00 84.62 121 ARG A C 1
ATOM 966 O O . ARG A 1 121 ? -5.374 -11.537 10.325 1.00 84.62 121 ARG A O 1
ATOM 973 N N . ALA A 1 122 ? -7.345 -11.541 9.243 1.00 84.00 122 ALA A N 1
ATOM 974 C CA . ALA A 1 122 ? -8.100 -10.967 10.349 1.00 84.00 122 ALA A CA 1
ATOM 975 C C . ALA A 1 122 ? -8.394 -12.028 11.420 1.00 84.00 122 ALA A C 1
ATOM 977 O O . ALA A 1 122 ? -8.664 -13.190 11.102 1.00 84.00 122 ALA A O 1
ATOM 978 N N . THR A 1 123 ? -8.321 -11.631 12.687 1.00 83.62 123 THR A N 1
ATOM 979 C CA . THR A 1 123 ? -8.723 -12.454 13.831 1.00 83.62 123 THR A CA 1
ATOM 980 C C . THR A 1 123 ? -10.235 -12.635 13.864 1.00 83.62 123 THR A C 1
ATOM 982 O O . THR A 1 123 ? -10.970 -11.729 13.483 1.00 83.62 123 THR A O 1
ATOM 985 N N . ASP A 1 124 ? -10.711 -13.764 14.391 1.00 79.38 124 ASP A N 1
ATOM 986 C CA . ASP A 1 124 ? -12.142 -13.952 14.688 1.00 79.38 124 ASP A CA 1
ATOM 987 C C . ASP A 1 124 ? -12.582 -13.082 15.879 1.00 79.38 124 ASP A C 1
ATOM 989 O O . ASP A 1 124 ? -13.728 -12.630 15.958 1.00 79.38 124 ASP A O 1
ATOM 993 N N . ASP A 1 125 ? -11.633 -12.793 16.777 1.00 79.25 125 ASP A N 1
ATOM 994 C CA . ASP A 1 125 ? -11.804 -11.834 17.858 1.00 79.25 125 ASP A CA 1
ATOM 995 C C . ASP A 1 125 ? -12.098 -10.451 17.295 1.00 79.25 125 ASP A C 1
ATOM 997 O O . ASP A 1 125 ? -11.394 -9.948 16.410 1.00 79.25 125 ASP A O 1
ATOM 1001 N N . HIS A 1 126 ? -13.118 -9.831 17.875 1.00 78.69 126 HIS A N 1
ATOM 1002 C CA . HIS A 1 126 ? -13.509 -8.478 17.566 1.00 78.69 126 HIS A CA 1
ATOM 1003 C C . HIS A 1 126 ? -13.469 -7.582 18.794 1.00 78.69 126 HIS A C 1
ATOM 1005 O O . HIS A 1 126 ? -13.783 -8.004 19.908 1.00 78.69 126 HIS A O 1
ATOM 1011 N N . GLN A 1 127 ? -13.113 -6.321 18.575 1.00 74.75 127 GLN A N 1
ATOM 1012 C CA . GLN A 1 127 ? -13.086 -5.302 19.615 1.00 74.75 127 GLN A CA 1
ATOM 1013 C C . GLN A 1 127 ? -13.837 -4.051 19.148 1.00 74.75 127 GLN A C 1
ATOM 1015 O O . GLN A 1 127 ? -13.766 -3.695 17.968 1.00 74.75 127 GLN A O 1
ATOM 1020 N N . PRO A 1 128 ? -14.580 -3.379 20.044 1.00 76.38 128 PRO A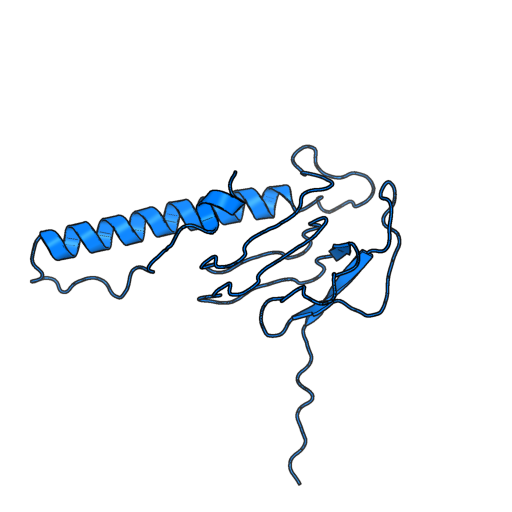 N 1
ATOM 1021 C CA . PRO A 1 128 ? -15.024 -2.020 19.786 1.00 76.38 128 PRO A CA 1
ATOM 1022 C C . PRO A 1 128 ? -13.806 -1.086 19.773 1.00 76.38 128 PRO A C 1
ATOM 1024 O O . PRO A 1 128 ? -12.845 -1.294 20.515 1.00 76.38 128 PRO A O 1
ATOM 1027 N N . VAL A 1 129 ? -13.859 -0.050 18.940 1.00 77.38 129 VAL A N 1
ATOM 1028 C CA . VAL A 1 129 ? -12.882 1.045 18.945 1.00 77.38 129 VAL A CA 1
ATOM 1029 C C . VAL A 1 129 ? -13.618 2.296 19.395 1.00 77.38 129 VAL A C 1
ATOM 1031 O O . VAL A 1 129 ? -14.620 2.670 18.784 1.00 77.38 129 VAL A O 1
ATOM 1034 N N . ASP A 1 130 ? -13.147 2.924 20.470 1.00 73.19 130 ASP A N 1
ATOM 1035 C CA . ASP A 1 130 ? -13.813 4.088 21.054 1.00 73.19 130 ASP A CA 1
ATOM 1036 C C . ASP A 1 130 ? -14.013 5.203 20.019 1.00 73.19 130 ASP A C 1
ATOM 1038 O O . ASP A 1 130 ? -13.126 5.549 19.236 1.00 73.19 130 ASP A O 1
ATOM 1042 N N . GLY A 1 131 ? -15.231 5.747 19.993 1.00 72.44 131 GLY A N 1
ATOM 1043 C CA . GLY A 1 131 ? -15.630 6.772 19.028 1.00 72.44 131 GLY A CA 1
ATOM 1044 C C . GLY A 1 131 ? -15.898 6.260 17.609 1.00 72.44 131 GLY A C 1
ATOM 1045 O O . GLY A 1 131 ? -16.096 7.089 16.721 1.00 72.44 131 GLY A O 1
ATOM 1046 N N . ARG A 1 132 ? -15.930 4.939 17.377 1.00 75.31 132 ARG A N 1
ATOM 1047 C CA . ARG A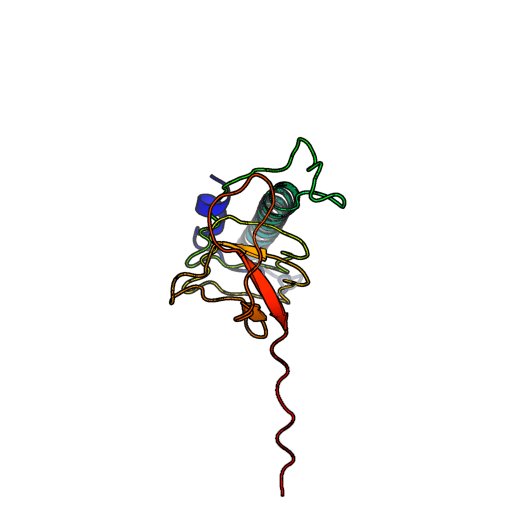 1 132 ? -16.246 4.338 16.071 1.00 75.31 132 ARG A CA 1
ATOM 1048 C C . ARG A 1 132 ? -17.368 3.323 16.168 1.00 75.31 132 ARG A C 1
ATOM 1050 O O . ARG A 1 132 ? -17.432 2.522 17.095 1.00 75.31 132 ARG A O 1
ATOM 1057 N N . GLU A 1 133 ? -18.237 3.333 15.167 1.00 76.38 133 GLU A N 1
ATOM 1058 C CA . GLU A 1 133 ? -19.292 2.333 15.049 1.00 76.38 133 GLU A CA 1
ATOM 1059 C C . GLU A 1 133 ? -18.743 1.011 14.485 1.00 76.38 133 GLU A C 1
ATOM 1061 O O . GLU A 1 133 ? -17.739 0.970 13.767 1.00 76.38 133 GLU A O 1
ATOM 1066 N N . GLY A 1 134 ? -19.424 -0.089 14.806 1.00 80.50 134 GLY A N 1
ATOM 1067 C CA . GLY A 1 134 ? -19.148 -1.411 14.252 1.00 80.50 134 GLY A CA 1
ATOM 1068 C C . GLY A 1 134 ? -18.080 -2.226 14.984 1.00 80.50 134 GLY A C 1
ATOM 1069 O O . GLY A 1 134 ? -17.632 -1.914 16.086 1.00 80.50 134 GLY A O 1
ATOM 1070 N N . THR A 1 135 ? -17.720 -3.331 14.344 1.00 82.69 135 THR A N 1
ATOM 1071 C CA . THR A 1 135 ? -16.917 -4.416 14.906 1.00 82.69 135 THR A CA 1
ATOM 1072 C C . THR A 1 135 ? -15.559 -4.424 14.219 1.00 82.69 135 THR A C 1
ATOM 1074 O O . THR A 1 135 ? -15.515 -4.495 12.994 1.00 82.69 135 THR A O 1
ATOM 1077 N N . TRP A 1 136 ? -14.460 -4.328 14.969 1.00 86.56 136 TRP A N 1
ATOM 1078 C CA . TRP A 1 136 ? -13.111 -4.223 14.403 1.00 86.56 136 TRP A CA 1
ATOM 1079 C C . TRP A 1 136 ? -12.284 -5.466 14.706 1.00 86.56 136 TRP A C 1
ATOM 1081 O O . TRP A 1 136 ? -12.350 -6.001 15.810 1.00 86.56 136 TRP A O 1
ATOM 1091 N N . HIS A 1 137 ? -11.487 -5.900 13.734 1.00 86.50 137 HIS A N 1
ATOM 1092 C CA . HIS A 1 137 ? -10.661 -7.104 13.812 1.00 86.50 137 HIS A CA 1
ATOM 1093 C C . HIS A 1 137 ? -9.192 -6.742 13.652 1.00 86.50 137 HIS A C 1
ATOM 1095 O O . HIS A 1 137 ? -8.849 -5.894 12.825 1.00 86.50 137 HIS A O 1
ATOM 1101 N N . ARG A 1 138 ? -8.325 -7.403 14.421 1.00 88.12 138 ARG A N 1
ATOM 1102 C CA . ARG A 1 138 ? -6.873 -7.251 14.302 1.00 88.12 138 ARG A CA 1
ATOM 1103 C C . ARG A 1 138 ? -6.339 -8.154 13.205 1.00 88.12 138 ARG A C 1
ATOM 1105 O O . ARG A 1 138 ? -6.861 -9.242 12.991 1.00 88.12 138 ARG A O 1
ATOM 1112 N N . LEU A 1 139 ? -5.281 -7.718 12.535 1.00 87.19 139 LEU A N 1
ATOM 1113 C CA . LEU A 1 139 ? -4.524 -8.572 11.635 1.00 87.19 139 LEU A CA 1
ATOM 1114 C C . LEU A 1 139 ? -3.387 -9.261 12.375 1.00 87.19 139 LEU A C 1
ATOM 1116 O O . LEU A 1 139 ? -2.652 -8.648 13.153 1.00 87.19 139 LEU A O 1
ATOM 1120 N N . VAL A 1 140 ? -3.274 -10.557 12.127 1.00 85.56 140 VAL A N 1
ATOM 1121 C CA . VAL A 1 140 ? -2.230 -11.416 12.674 1.00 85.56 140 VAL A CA 1
ATOM 1122 C C . VAL A 1 140 ? -1.562 -12.172 11.543 1.00 85.56 140 VAL A C 1
ATOM 1124 O O . VAL A 1 140 ? -2.200 -12.499 10.534 1.00 85.56 140 VAL A O 1
ATOM 1127 N N . GLU A 1 141 ? -0.278 -12.445 11.728 1.00 85.12 141 GLU A N 1
ATOM 1128 C CA . GLU A 1 141 ? 0.454 -13.339 10.851 1.00 85.12 141 GLU A CA 1
ATOM 1129 C C . GLU A 1 141 ? -0.167 -14.741 10.948 1.00 85.12 141 GLU A C 1
ATOM 1131 O O . GLU A 1 141 ? -0.545 -15.218 12.024 1.00 85.12 141 GLU A O 1
ATOM 1136 N N . ILE A 1 142 ? -0.348 -15.389 9.804 1.00 83.50 142 ILE A N 1
ATOM 1137 C CA . ILE A 1 142 ? -0.792 -16.771 9.730 1.00 83.50 142 ILE A CA 1
ATOM 1138 C C . ILE A 1 142 ? 0.421 -17.610 10.103 1.00 83.50 142 ILE A C 1
ATOM 1140 O O . ILE A 1 142 ? 1.313 -17.811 9.280 1.00 83.50 142 ILE A O 1
ATOM 1144 N N . GLU A 1 143 ? 0.442 -18.129 11.330 1.00 70.44 143 GLU A N 1
ATOM 1145 C CA . GLU A 1 143 ? 1.358 -19.211 11.669 1.00 70.44 143 GLU A CA 1
ATOM 1146 C C . GLU A 1 143 ? 1.089 -20.370 10.706 1.00 70.44 143 GLU A C 1
ATOM 1148 O O . GLU A 1 143 ? 0.059 -21.050 10.774 1.00 70.44 143 GLU A O 1
ATOM 1153 N N . VAL A 1 144 ? 2.012 -20.590 9.770 1.00 58.16 144 VAL A N 1
ATOM 1154 C CA . VAL A 1 144 ? 2.054 -21.844 9.031 1.00 58.16 144 VAL A CA 1
ATOM 1155 C C . VAL A 1 144 ? 2.464 -22.877 10.063 1.00 58.16 144 VAL A C 1
ATOM 1157 O O . VAL A 1 144 ? 3.643 -22.990 10.391 1.00 58.16 144 VAL A O 1
ATOM 1160 N N . ALA A 1 145 ? 1.481 -23.586 10.621 1.00 51.34 145 ALA A N 1
ATOM 1161 C CA . ALA A 1 145 ? 1.746 -24.753 11.439 1.00 51.34 145 ALA A CA 1
ATOM 1162 C C . ALA A 1 145 ? 2.720 -25.629 10.646 1.00 51.34 145 ALA A C 1
ATOM 1164 O O . ALA A 1 145 ? 2.377 -26.114 9.563 1.00 51.34 145 ALA A O 1
ATOM 1165 N N . LEU A 1 146 ? 3.954 -25.751 11.142 1.00 49.94 146 LEU A N 1
ATOM 1166 C CA . LEU A 1 146 ? 4.916 -26.700 10.611 1.00 49.94 146 LEU A CA 1
ATOM 1167 C C . LEU A 1 146 ? 4.225 -28.053 10.705 1.00 49.94 146 LEU A C 1
ATOM 1169 O O . LEU A 1 146 ? 3.987 -28.569 11.794 1.00 49.94 146 LEU A O 1
ATOM 1173 N N . VAL A 1 147 ? 3.797 -28.572 9.558 1.00 48.84 147 VAL A N 1
ATOM 1174 C CA . VAL A 1 147 ? 3.252 -29.916 9.482 1.00 48.84 147 VAL A CA 1
ATOM 1175 C C . VAL A 1 147 ? 4.445 -30.818 9.751 1.00 48.84 147 VAL A C 1
ATOM 1177 O O . VAL A 1 147 ? 5.272 -31.021 8.859 1.00 48.84 147 VAL A O 1
ATOM 1180 N N . ASP A 1 148 ? 4.576 -31.279 10.995 1.00 49.62 148 ASP A N 1
ATOM 1181 C CA . ASP A 1 148 ? 5.525 -32.323 11.360 1.00 49.62 148 ASP A CA 1
ATOM 1182 C C . ASP A 1 148 ? 5.290 -33.490 10.396 1.00 49.62 148 ASP A C 1
ATOM 1184 O O . ASP A 1 148 ? 4.246 -34.149 10.411 1.00 49.62 148 ASP A O 1
ATOM 1188 N N . SER A 1 149 ? 6.225 -33.660 9.462 1.00 46.31 149 SER A N 1
ATOM 1189 C CA . SER A 1 149 ? 6.191 -34.770 8.518 1.00 46.31 149 SER A CA 1
ATOM 1190 C C . SER A 1 149 ? 6.540 -36.060 9.270 1.00 46.31 149 SER A C 1
ATOM 1192 O O . SER A 1 149 ? 7.421 -36.018 10.131 1.00 46.31 149 SER A O 1
ATOM 1194 N N . PRO A 1 150 ? 5.840 -37.172 8.979 1.00 63.06 150 PRO A N 1
ATOM 1195 C CA . PRO A 1 150 ? 5.958 -38.429 9.719 1.00 63.06 150 PRO A CA 1
ATOM 1196 C C . PRO A 1 150 ? 7.319 -39.118 9.569 1.00 63.06 150 PRO A C 1
ATOM 1198 O O . PRO A 1 150 ? 7.984 -38.928 8.523 1.00 63.06 150 PRO A O 1
#

pLDDT: mean 86.99, std 11.88, range [46.31, 97.88]

Radius of gyration: 18.25 Å; chains: 1; bounding box: 45×54×49 Å